Protein AF-A0A942S5E9-F1 (afdb_monomer)

Radius of gyration: 19.03 Å; Cα contacts (8 Å, |Δi|>4): 61; chains: 1; bounding box: 33×34×63 Å

Mean predicted aligned error: 12.27 Å

Secondary structure (DSSP, 8-state):
---------------THHHHGGGSHHHHHHHHHHHHHHHHHIIIIITTSSS-SS-SSHHHHHHHHHHHHHHHHHHHHHHHHHTT-

pLDDT: mean 71.9, std 18.0, range [34.09, 93.25]

Foldseek 3Di:
DDPPPPPPPPPPPPDVVLVVVCPDVVNVVLLQVQLVVLLCCQPPPQPPPPHRNQDPDSNVSSNVSSVVSNVVVVVVVVVVVVVVD

Solvent-accessible surface area (backbone atoms only — not comparable to full-atom values): 4962 Å² total; per-residue (Å²): 137,86,82,77,76,76,72,77,74,79,73,85,68,88,53,80,55,78,68,60,54,55,75,39,70,66,50,46,50,44,31,52,51,20,19,52,49,19,38,50,43,41,69,71,54,23,53,69,68,92,44,48,71,82,47,88,45,65,69,57,27,17,52,51,22,20,50,51,35,51,54,49,54,52,51,53,51,53,55,59,55,63,76,75,112

Structure (mmCIF, N/CA/C/O backbone):
data_AF-A0A942S5E9-F1
#
_entry.id   AF-A0A942S5E9-F1
#
loop_
_atom_site.group_PDB
_atom_site.id
_atom_site.type_symbol
_atom_site.label_atom_id
_atom_site.label_alt_id
_atom_site.label_comp_id
_atom_site.label_asym_id
_atom_site.label_entity_id
_atom_site.label_seq_id
_atom_site.pdbx_PDB_ins_code
_atom_site.Cartn_x
_atom_site.Cartn_y
_atom_site.Cartn_z
_atom_site.occupancy
_atom_site.B_iso_or_equiv
_atom_site.auth_seq_id
_atom_site.auth_comp_id
_a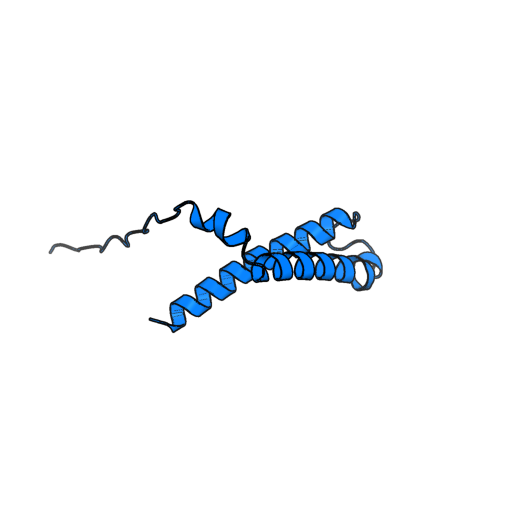tom_site.auth_asym_id
_atom_site.auth_atom_id
_atom_site.pdbx_PDB_model_num
ATOM 1 N N . MET A 1 1 ? 0.434 24.129 46.482 1.00 39.44 1 MET A N 1
ATOM 2 C CA . MET A 1 1 ? 0.007 24.238 45.068 1.00 39.44 1 MET A CA 1
ATOM 3 C C . MET A 1 1 ? 0.245 22.890 44.388 1.00 39.44 1 MET A C 1
ATOM 5 O O . MET A 1 1 ? 1.385 22.547 44.118 1.00 39.44 1 MET A O 1
ATOM 9 N N . LYS A 1 2 ? -0.792 22.051 44.236 1.00 42.81 2 LYS A N 1
ATOM 10 C CA . LYS A 1 2 ? -0.681 20.720 43.605 1.00 42.81 2 LYS A CA 1
ATOM 11 C C . LYS A 1 2 ? -0.938 20.861 42.104 1.00 42.81 2 LYS A C 1
ATOM 13 O O . LYS A 1 2 ? -2.091 20.968 41.694 1.00 42.81 2 LYS A O 1
ATOM 18 N N . LEU A 1 3 ? 0.123 20.851 41.301 1.00 53.03 3 LEU A N 1
ATOM 19 C CA . LEU A 1 3 ? 0.026 20.709 39.849 1.00 53.03 3 LEU A CA 1
ATOM 20 C C . LEU A 1 3 ? -0.412 19.270 39.538 1.00 53.03 3 LEU A C 1
ATOM 22 O O . LEU A 1 3 ? 0.397 18.345 39.511 1.00 53.03 3 LEU A O 1
ATOM 26 N N . LYS A 1 4 ? -1.721 19.064 39.349 1.00 41.12 4 LYS A N 1
ATOM 27 C CA . LYS A 1 4 ? -2.260 17.853 38.718 1.00 41.12 4 LYS A CA 1
ATOM 28 C C . LYS A 1 4 ? -1.902 17.912 37.235 1.00 41.12 4 LYS A C 1
ATOM 30 O O . LYS A 1 4 ? -2.710 18.339 36.415 1.00 41.12 4 LYS A O 1
ATOM 35 N N . HIS A 1 5 ? -0.698 17.460 36.891 1.00 42.56 5 HIS A N 1
ATOM 36 C CA . HIS A 1 5 ? -0.455 16.931 35.557 1.00 42.56 5 HIS A CA 1
ATOM 37 C C . HIS A 1 5 ? -1.403 15.745 35.381 1.00 42.56 5 HIS A C 1
ATOM 39 O O . HIS A 1 5 ? -1.185 14.658 35.914 1.00 42.56 5 HIS A O 1
ATOM 45 N N . GLN A 1 6 ? -2.517 16.005 34.700 1.00 47.88 6 GLN A N 1
ATOM 46 C CA . GLN A 1 6 ? -3.407 14.988 34.169 1.00 47.88 6 GLN A CA 1
ATOM 47 C C . GLN A 1 6 ? -2.559 14.123 33.244 1.00 47.88 6 GLN A C 1
ATOM 49 O O . GLN A 1 6 ? -2.300 14.480 32.095 1.00 47.88 6 GLN A O 1
ATOM 54 N N . GLY A 1 7 ? -2.071 13.007 33.784 1.00 40.28 7 GLY A N 1
ATOM 55 C CA . GLY A 1 7 ? -1.531 11.923 32.994 1.00 40.28 7 GLY A CA 1
ATOM 56 C C . GLY A 1 7 ? -2.582 11.567 31.956 1.00 40.28 7 GLY A C 1
ATOM 57 O O . GLY A 1 7 ? -3.613 10.980 32.294 1.00 40.28 7 GLY A O 1
ATOM 58 N N . LYS A 1 8 ? -2.331 11.960 30.700 1.00 39.88 8 LYS A N 1
ATOM 59 C CA . LYS A 1 8 ? -3.033 11.415 29.544 1.00 39.88 8 LYS A CA 1
ATOM 60 C C . LYS A 1 8 ? -2.881 9.910 29.670 1.00 39.88 8 LYS A C 1
ATOM 62 O O . LYS A 1 8 ? -1.798 9.363 29.482 1.00 39.88 8 LYS A O 1
ATOM 67 N N . LYS A 1 9 ? -3.967 9.254 30.069 1.00 34.09 9 LYS A N 1
ATOM 68 C CA . LYS A 1 9 ? -4.115 7.811 29.996 1.00 34.09 9 LYS A CA 1
ATOM 69 C C . LYS A 1 9 ? -3.916 7.473 28.524 1.00 34.09 9 LYS A C 1
ATOM 71 O O . LYS A 1 9 ? -4.848 7.602 27.736 1.00 34.09 9 LYS A O 1
ATOM 76 N N . VAL A 1 10 ? -2.697 7.085 28.156 1.00 50.53 10 VAL A N 1
ATOM 77 C CA . VAL A 1 10 ? -2.442 6.289 26.960 1.00 50.53 10 VAL A CA 1
ATOM 78 C C . VAL A 1 10 ? -3.242 5.024 27.209 1.00 50.53 10 VAL A C 1
ATOM 80 O O . VAL A 1 10 ? -2.830 4.130 27.948 1.00 50.53 10 VAL A O 1
ATOM 83 N N . HIS A 1 11 ? -4.495 5.048 26.760 1.00 38.41 11 HIS A N 1
ATOM 84 C CA . HIS A 1 11 ? -5.428 3.962 26.937 1.00 38.41 11 HIS A CA 1
ATOM 85 C C . HIS A 1 11 ? -4.890 2.833 26.073 1.00 38.41 11 HIS A C 1
ATOM 87 O O . HIS A 1 11 ? -5.164 2.755 24.882 1.00 38.41 11 HIS A O 1
ATOM 93 N N . LYS A 1 12 ? -4.089 1.986 26.719 1.00 43.38 12 LYS A N 1
ATOM 94 C CA . 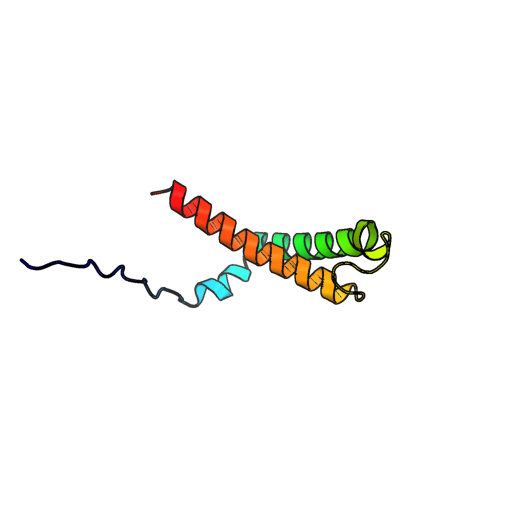LYS A 1 12 ? -3.691 0.650 26.306 1.00 43.38 12 LYS A CA 1
ATOM 95 C C . LYS A 1 12 ? -4.971 -0.112 25.963 1.00 43.38 12 LYS A C 1
ATOM 97 O O . LYS A 1 12 ? -5.630 -0.698 26.822 1.00 43.38 12 LYS A O 1
ATOM 102 N N . LYS A 1 13 ? -5.394 0.024 24.713 1.00 44.50 13 LYS A N 1
ATOM 103 C CA . LYS A 1 13 ? -6.536 -0.662 24.116 1.00 44.50 13 LYS A CA 1
ATOM 104 C C . LYS A 1 13 ? -6.104 -1.291 22.796 1.00 44.50 13 LYS A C 1
ATOM 106 O O . LYS A 1 13 ? -6.932 -1.472 21.914 1.00 44.50 13 LYS A O 1
ATOM 111 N N . ASP A 1 14 ? -4.852 -1.735 22.728 1.00 51.91 14 A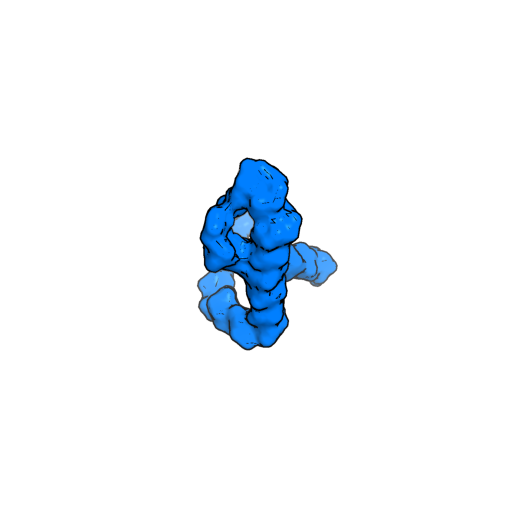SP A N 1
ATOM 112 C CA . ASP A 1 14 ? -4.364 -2.704 21.746 1.00 51.91 14 ASP A CA 1
ATOM 113 C C . ASP A 1 14 ? -4.906 -4.084 22.138 1.00 51.91 14 ASP A C 1
ATOM 115 O O . ASP A 1 14 ? -4.207 -5.001 22.560 1.00 51.91 14 ASP A O 1
ATOM 119 N N . LYS A 1 15 ? -6.235 -4.193 22.118 1.00 43.12 15 LYS A N 1
ATOM 120 C CA . LYS A 1 15 ? -6.920 -5.478 22.110 1.00 43.12 15 LYS A CA 1
ATOM 121 C C . LYS A 1 15 ? -6.754 -6.059 20.700 1.00 43.12 15 LYS A C 1
ATOM 123 O O . LYS A 1 15 ? -6.676 -5.286 19.744 1.00 43.12 15 LYS A O 1
ATOM 128 N N . PRO A 1 16 ? -6.798 -7.389 20.532 1.00 45.09 16 PRO A N 1
ATOM 129 C CA . PRO A 1 16 ? -6.595 -8.103 19.263 1.00 45.09 16 PRO A CA 1
ATOM 130 C C . PRO A 1 16 ? -7.697 -7.870 18.201 1.00 45.09 16 PRO A C 1
ATOM 132 O O . PRO A 1 16 ? -7.974 -8.735 17.378 1.00 45.09 16 PRO A O 1
ATOM 135 N N . LYS A 1 17 ? -8.344 -6.698 18.189 1.00 48.38 17 LYS A N 1
ATOM 136 C CA . LYS A 1 17 ? -9.237 -6.236 17.120 1.00 48.38 17 LYS A CA 1
ATOM 137 C C . LYS A 1 17 ? -8.501 -5.493 15.999 1.00 48.38 17 LYS A C 1
ATOM 139 O O . LYS A 1 17 ? -9.054 -5.400 14.912 1.00 48.38 17 LYS A O 1
ATOM 144 N N . LEU A 1 18 ? -7.264 -5.037 16.234 1.00 52.12 18 LEU A N 1
ATOM 145 C CA . LEU A 1 18 ? -6.396 -4.440 15.205 1.00 52.12 18 LEU A CA 1
ATOM 146 C C . LEU A 1 18 ? -5.992 -5.465 14.123 1.00 52.12 18 LEU A C 1
ATOM 148 O O . LEU A 1 18 ? -5.836 -5.127 12.961 1.00 52.12 18 LEU A O 1
ATOM 152 N N . ILE A 1 19 ? -5.902 -6.741 14.506 1.00 51.62 19 ILE A N 1
ATOM 153 C CA . ILE A 1 19 ? -5.553 -7.876 13.632 1.00 51.62 19 ILE A CA 1
ATOM 154 C C . ILE A 1 19 ? -6.798 -8.535 13.018 1.00 51.62 19 ILE A C 1
ATOM 156 O O . ILE A 1 19 ? -6.782 -8.931 11.858 1.00 51.62 19 ILE A O 1
ATOM 1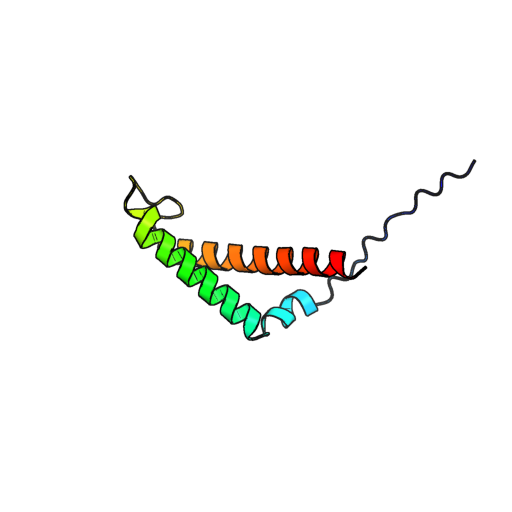60 N N . PHE A 1 20 ? -7.908 -8.614 13.763 1.00 46.53 20 PHE A N 1
ATOM 161 C CA . PHE A 1 20 ? -9.154 -9.230 13.278 1.00 46.53 20 PHE A CA 1
ATOM 162 C C . PHE A 1 20 ? -10.035 -8.299 12.424 1.00 46.53 20 PHE A C 1
ATOM 164 O O . PHE A 1 20 ? -10.944 -8.775 11.749 1.00 46.53 20 PHE A O 1
ATOM 171 N N . GLY A 1 21 ? -9.773 -6.986 12.415 1.00 50.50 21 GLY A N 1
ATOM 172 C CA . GLY A 1 21 ? -10.428 -6.025 11.513 1.00 50.50 21 GLY A CA 1
ATOM 173 C C . GLY A 1 21 ? -9.941 -6.098 10.060 1.00 50.50 21 GLY A C 1
ATOM 174 O O . GLY A 1 21 ? -10.613 -5.588 9.164 1.00 50.50 21 GLY A O 1
ATOM 175 N N . LEU A 1 22 ? -8.816 -6.783 9.822 1.00 55.56 22 LEU A N 1
ATOM 176 C CA . LEU A 1 22 ? -8.258 -7.051 8.493 1.00 55.56 22 LEU A CA 1
ATOM 177 C C . LEU A 1 22 ? -9.197 -7.905 7.621 1.00 55.56 22 LEU A C 1
ATOM 179 O O . LEU A 1 22 ? -9.110 -7.869 6.400 1.00 55.56 22 LEU A O 1
ATOM 183 N N . PHE A 1 23 ? -10.135 -8.626 8.243 1.00 51.75 23 PHE A N 1
ATOM 184 C CA . PHE A 1 23 ? -11.105 -9.481 7.556 1.00 51.75 23 PHE A CA 1
ATOM 185 C C . PHE A 1 23 ? -12.338 -8.728 7.022 1.00 51.75 23 PHE A C 1
ATOM 187 O O . PHE A 1 23 ? -13.251 -9.349 6.481 1.00 51.75 23 PHE A O 1
ATOM 194 N N . SER A 1 24 ? -12.401 -7.397 7.172 1.00 66.75 24 SER A N 1
ATOM 195 C CA . SER A 1 24 ? -13.434 -6.611 6.491 1.00 66.75 24 SER A CA 1
ATOM 196 C C . SER A 1 24 ? -13.155 -6.600 4.981 1.00 66.75 24 SER A C 1
ATOM 198 O O . SER A 1 24 ? -12.032 -6.269 4.582 1.00 66.75 24 SER A O 1
ATOM 200 N N . PRO A 1 25 ? -14.149 -6.893 4.119 1.00 68.50 25 PRO A N 1
ATOM 201 C CA . PRO A 1 25 ? -13.960 -6.919 2.667 1.00 68.50 25 PRO A CA 1
ATOM 202 C C . PRO A 1 25 ? -13.428 -5.588 2.118 1.00 68.50 25 PRO A C 1
ATOM 204 O O . PRO A 1 25 ? -12.692 -5.574 1.137 1.00 68.50 25 PRO A O 1
ATOM 207 N N . TRP A 1 26 ? -13.719 -4.471 2.792 1.00 71.06 26 TRP A N 1
ATOM 208 C CA . TRP A 1 26 ? -13.234 -3.145 2.406 1.00 71.06 26 TRP A CA 1
ATOM 209 C C . TRP A 1 26 ? -11.728 -2.957 2.634 1.00 71.06 26 TRP A C 1
ATOM 211 O O . TRP A 1 26 ? -11.049 -2.321 1.832 1.00 71.06 26 TRP A O 1
ATOM 221 N N . SER A 1 27 ? -11.185 -3.541 3.708 1.00 74.75 27 SER A N 1
ATOM 222 C CA . SER A 1 27 ? -9.746 -3.496 3.996 1.00 74.75 27 SER A CA 1
ATOM 223 C C . SER A 1 27 ? -8.958 -4.373 3.024 1.00 74.75 27 SER A C 1
ATOM 225 O O . SER A 1 27 ? -7.904 -3.952 2.554 1.00 74.75 27 SER A O 1
ATOM 227 N N . LEU A 1 28 ? -9.498 -5.539 2.653 1.00 80.25 28 LEU A N 1
ATOM 228 C CA . LEU A 1 28 ? -8.921 -6.390 1.608 1.00 80.25 28 LEU A CA 1
ATOM 229 C C . LEU A 1 28 ? -8.925 -5.695 0.242 1.00 80.25 28 LEU A C 1
ATOM 231 O O . LEU A 1 28 ? -7.902 -5.697 -0.439 1.00 80.25 28 LEU A O 1
ATOM 235 N N . LEU A 1 29 ? -10.033 -5.042 -0.131 1.00 85.00 29 LEU A N 1
ATOM 236 C CA . LEU A 1 29 ? -10.107 -4.256 -1.366 1.00 85.00 29 LEU A CA 1
ATOM 237 C C . LEU A 1 29 ? -9.080 -3.122 -1.383 1.00 85.00 29 LEU A C 1
ATOM 239 O O . LEU A 1 29 ? -8.395 -2.952 -2.385 1.00 85.00 29 LEU A O 1
ATOM 243 N N . GLY A 1 30 ? -8.932 -2.381 -0.281 1.00 86.19 30 GLY A N 1
ATOM 244 C CA . GLY A 1 30 ? -7.929 -1.319 -0.169 1.00 86.19 30 GLY A CA 1
ATOM 245 C C . GLY A 1 30 ? -6.496 -1.840 -0.298 1.00 86.19 30 GLY A C 1
ATOM 246 O O . GLY A 1 30 ? -5.671 -1.226 -0.969 1.00 86.19 30 GLY A O 1
ATOM 247 N N . MET A 1 31 ? -6.209 -3.008 0.279 1.00 86.19 31 MET A N 1
ATOM 248 C CA . MET A 1 31 ? -4.888 -3.634 0.216 1.00 86.19 31 MET A CA 1
ATOM 249 C C . MET A 1 31 ? -4.554 -4.134 -1.198 1.00 86.19 31 MET A C 1
ATOM 251 O O . MET A 1 31 ? -3.452 -3.900 -1.693 1.00 86.19 31 MET A O 1
ATOM 255 N N . VAL A 1 32 ? -5.520 -4.762 -1.881 1.00 90.06 32 VAL A N 1
ATOM 256 C CA . VAL A 1 32 ? -5.376 -5.199 -3.281 1.00 90.06 32 VAL A CA 1
ATOM 257 C C . VAL A 1 32 ? -5.256 -3.993 -4.211 1.00 90.06 32 VAL A C 1
ATOM 259 O O . VAL A 1 32 ? -4.354 -3.961 -5.044 1.00 90.06 32 VAL A O 1
ATOM 262 N N . ALA A 1 33 ? -6.101 -2.973 -4.043 1.00 91.69 33 ALA A N 1
ATOM 263 C CA . ALA A 1 33 ? -6.039 -1.743 -4.828 1.00 91.69 33 ALA A CA 1
ATOM 264 C C . ALA A 1 33 ? -4.705 -1.003 -4.631 1.00 91.69 33 ALA A C 1
ATOM 266 O O . ALA A 1 33 ? -4.116 -0.545 -5.606 1.00 91.69 33 ALA A O 1
ATOM 267 N N . GLY A 1 34 ? -4.188 -0.947 -3.400 1.00 91.81 34 GLY A N 1
ATOM 268 C CA . GLY A 1 34 ? -2.867 -0.393 -3.092 1.00 91.81 34 GLY A CA 1
ATOM 269 C C . GLY A 1 34 ? -1.725 -1.175 -3.739 1.00 91.81 34 GLY A C 1
ATOM 270 O O . GLY A 1 34 ? -0.813 -0.579 -4.311 1.00 91.81 34 GLY A O 1
ATOM 271 N N . GLY A 1 35 ? -1.795 -2.509 -3.720 1.00 91.88 35 GLY A N 1
ATOM 272 C CA . GLY A 1 35 ? -0.819 -3.367 -4.395 1.00 91.88 35 GLY A CA 1
ATOM 273 C C . GLY A 1 35 ? -0.833 -3.206 -5.917 1.00 91.88 35 GLY A C 1
ATOM 274 O O . GLY A 1 35 ? 0.221 -3.048 -6.531 1.00 91.88 35 GLY A O 1
ATOM 275 N N . VAL A 1 36 ? -2.022 -3.164 -6.528 1.00 93.25 36 VAL A N 1
ATOM 276 C CA . VAL A 1 36 ? -2.190 -2.892 -7.965 1.00 93.25 36 VAL A CA 1
ATOM 277 C C . VAL A 1 36 ? -1.691 -1.490 -8.311 1.00 93.25 36 VAL A C 1
ATOM 279 O O . VAL A 1 36 ? -0.952 -1.333 -9.278 1.00 93.25 36 VAL A O 1
ATOM 282 N N . GLY A 1 37 ? -2.003 -0.482 -7.494 1.00 91.62 37 GLY A N 1
ATOM 283 C CA . GLY A 1 37 ? -1.473 0.872 -7.649 1.00 91.62 37 GLY A CA 1
ATOM 284 C C . GLY A 1 37 ? 0.059 0.917 -7.595 1.00 91.62 37 GLY A C 1
ATOM 285 O O . GLY A 1 37 ? 0.682 1.589 -8.413 1.00 91.62 37 GLY A O 1
ATOM 286 N N . GLY A 1 38 ? 0.678 0.138 -6.702 1.00 89.81 38 GLY A N 1
ATOM 287 C CA . GLY A 1 38 ? 2.135 -0.014 -6.614 1.00 89.81 38 GLY A CA 1
ATOM 288 C C . GLY A 1 38 ? 2.770 -0.690 -7.838 1.00 89.81 38 GLY A C 1
ATOM 289 O O . GLY A 1 38 ? 3.891 -0.345 -8.220 1.00 89.81 38 GLY A O 1
ATOM 290 N N . LEU A 1 39 ? 2.052 -1.613 -8.490 1.00 89.94 39 LEU A N 1
ATOM 291 C CA . LEU A 1 39 ? 2.464 -2.222 -9.764 1.00 89.94 39 LEU A CA 1
ATOM 292 C C . LEU A 1 39 ? 2.325 -1.246 -10.933 1.00 89.94 39 LEU A C 1
ATOM 294 O O . LEU A 1 39 ? 3.237 -1.126 -11.746 1.00 89.94 39 LEU A O 1
ATOM 298 N N . VAL A 1 40 ? 1.212 -0.515 -11.004 1.00 90.38 40 VAL A N 1
ATOM 299 C CA . VAL A 1 40 ? 1.008 0.535 -12.011 1.00 90.38 40 VAL A CA 1
ATOM 300 C C . VAL A 1 40 ? 2.110 1.590 -11.880 1.00 90.38 40 VAL A C 1
ATOM 302 O O . VAL A 1 40 ? 2.740 1.952 -12.869 1.00 90.38 40 VAL A O 1
ATOM 305 N N . TYR A 1 41 ? 2.439 2.016 -10.661 1.00 85.69 41 TYR A N 1
ATOM 306 C CA . TYR A 1 41 ? 3.545 2.945 -10.446 1.00 85.69 41 TYR A CA 1
ATOM 307 C C . TYR A 1 41 ? 4.883 2.385 -10.949 1.00 85.69 41 TYR A C 1
ATOM 309 O O . TYR A 1 41 ? 5.609 3.092 -11.647 1.00 85.69 41 TYR A O 1
ATOM 317 N N . TYR A 1 42 ? 5.183 1.113 -10.662 1.00 84.88 42 TYR A N 1
ATOM 318 C CA . TYR A 1 42 ? 6.395 0.441 -11.138 1.00 84.88 42 TYR A CA 1
ATOM 319 C C . TYR A 1 42 ? 6.512 0.457 -12.673 1.00 84.88 42 TYR A C 1
ATOM 321 O O . TYR A 1 42 ? 7.555 0.849 -13.194 1.00 84.88 42 TYR A O 1
ATOM 329 N N . PHE A 1 43 ? 5.446 0.093 -13.396 1.00 82.75 43 PHE A N 1
ATOM 330 C CA . PHE A 1 43 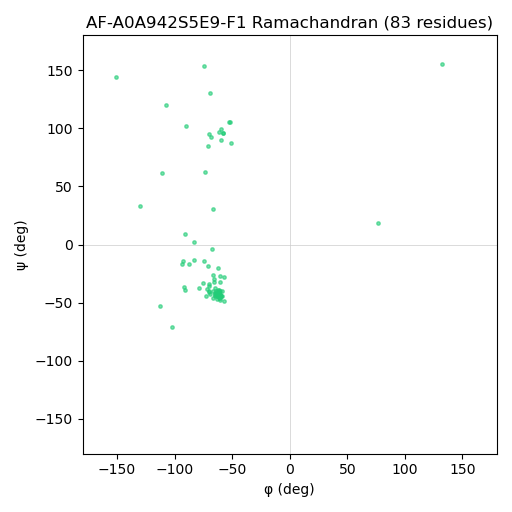? 5.484 -0.029 -14.859 1.00 82.75 43 PHE A CA 1
ATOM 331 C C . PHE A 1 43 ? 5.396 1.294 -15.612 1.00 82.75 43 PHE A C 1
ATOM 333 O O . PHE A 1 43 ? 6.031 1.420 -16.652 1.00 82.75 43 PHE A O 1
ATOM 340 N N . PHE A 1 44 ? 4.602 2.257 -15.140 1.00 84.62 44 PHE A N 1
ATOM 341 C CA . PHE A 1 44 ? 4.339 3.483 -15.900 1.00 84.62 44 PHE A CA 1
ATOM 342 C C . PHE A 1 44 ? 5.330 4.598 -15.570 1.00 84.62 44 PHE A C 1
ATOM 344 O O . PHE A 1 44 ? 5.774 5.302 -16.474 1.00 84.62 44 PHE A O 1
ATOM 351 N N . ILE A 1 45 ? 5.712 4.738 -14.299 1.00 83.06 45 ILE A N 1
ATOM 352 C CA . ILE A 1 45 ? 6.513 5.873 -13.822 1.00 83.06 45 ILE A CA 1
ATOM 353 C C . ILE A 1 45 ? 7.901 5.402 -13.388 1.00 83.06 45 ILE A C 1
ATOM 355 O O . ILE A 1 45 ? 8.911 5.908 -13.865 1.00 83.06 45 ILE A O 1
ATOM 359 N N . GLY A 1 46 ? 7.950 4.406 -12.504 1.00 75.50 46 GLY A N 1
ATOM 360 C CA . GLY A 1 46 ? 9.160 4.008 -11.800 1.00 75.50 46 GLY A CA 1
ATOM 361 C C . GLY A 1 46 ? 10.236 3.403 -12.693 1.00 75.50 46 GLY A C 1
ATOM 362 O O . GLY A 1 46 ? 11.396 3.691 -12.467 1.00 75.50 46 GLY A O 1
ATOM 363 N N . CYS A 1 47 ? 9.903 2.572 -13.683 1.00 76.19 47 CYS A N 1
ATOM 364 C CA . CYS A 1 47 ? 10.919 1.889 -14.496 1.00 76.19 47 CYS A CA 1
ATOM 365 C C . CYS A 1 47 ? 11.315 2.636 -15.788 1.00 76.19 47 CYS A C 1
ATOM 367 O O . CYS A 1 47 ? 12.333 2.295 -16.385 1.00 76.19 47 CYS A O 1
ATOM 369 N N . ASN A 1 48 ? 10.555 3.649 -16.223 1.00 73.75 48 ASN A N 1
ATOM 370 C CA . ASN A 1 48 ? 10.800 4.341 -17.502 1.00 73.75 48 ASN A CA 1
ATOM 371 C C . ASN A 1 48 ? 11.671 5.603 -17.380 1.00 73.75 48 ASN A C 1
ATOM 373 O O . ASN A 1 48 ? 12.173 6.082 -18.392 1.00 73.75 48 ASN A O 1
ATOM 377 N N . ILE A 1 49 ? 11.845 6.154 -16.174 1.00 72.06 49 ILE A N 1
ATOM 378 C CA . ILE A 1 49 ? 12.458 7.476 -15.954 1.00 72.06 49 ILE A CA 1
ATOM 379 C C . ILE A 1 49 ? 13.833 7.321 -15.281 1.00 72.06 49 ILE A C 1
ATOM 381 O O . ILE A 1 49 ? 14.047 7.789 -14.178 1.00 72.06 49 ILE A O 1
ATOM 385 N N . GLU A 1 50 ? 14.784 6.651 -15.937 1.00 69.19 50 GLU A N 1
ATOM 386 C CA . GLU A 1 50 ? 16.191 6.536 -15.474 1.00 69.19 50 GLU A CA 1
ATOM 387 C C . GLU A 1 50 ? 16.478 5.542 -14.322 1.00 69.19 50 GLU A C 1
ATOM 389 O O . GLU A 1 50 ? 17.546 5.576 -13.714 1.00 69.19 50 GLU A O 1
ATOM 394 N N . GLY A 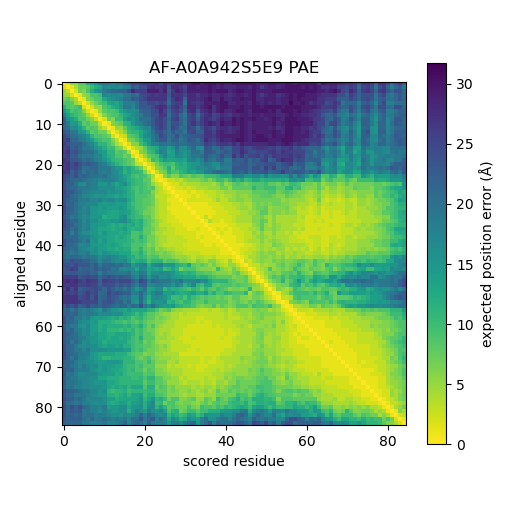1 51 ? 15.580 4.585 -14.063 1.00 68.56 51 GLY A N 1
ATOM 395 C CA . GLY A 1 51 ? 15.831 3.442 -13.168 1.00 68.56 51 GLY A CA 1
ATOM 396 C C . GLY A 1 51 ? 14.710 3.204 -12.160 1.00 68.56 51 GLY A C 1
ATOM 397 O O . GLY A 1 51 ? 13.963 4.113 -11.838 1.00 68.56 51 GLY A O 1
ATOM 398 N N . CYS A 1 52 ? 14.578 1.968 -11.663 1.00 75.38 52 CYS A N 1
ATOM 399 C CA . CYS A 1 52 ? 13.458 1.553 -10.808 1.00 75.38 52 CYS A CA 1
ATOM 400 C C . CYS A 1 52 ? 13.391 2.343 -9.482 1.00 75.38 52 CYS A C 1
ATOM 402 O O . CYS A 1 52 ? 14.044 1.969 -8.511 1.00 75.38 52 CYS A O 1
ATOM 404 N N . ALA A 1 53 ? 12.555 3.388 -9.436 1.00 68.94 53 ALA A N 1
ATOM 405 C CA . ALA A 1 53 ? 12.491 4.372 -8.345 1.00 68.94 53 ALA A CA 1
ATOM 406 C C . ALA A 1 53 ? 12.140 3.824 -6.946 1.00 68.94 53 ALA A C 1
ATOM 408 O O . ALA A 1 53 ? 12.516 4.427 -5.945 1.00 68.94 53 ALA A O 1
ATOM 409 N N . ILE A 1 54 ? 11.411 2.704 -6.857 1.00 68.12 54 ILE A N 1
ATOM 410 C CA . ILE A 1 54 ? 11.096 2.053 -5.573 1.00 68.12 54 ILE A CA 1
ATOM 411 C C . ILE A 1 54 ? 11.995 0.832 -5.384 1.00 68.12 54 ILE A C 1
ATOM 413 O O . ILE A 1 54 ? 12.887 0.861 -4.544 1.00 68.12 54 ILE A O 1
ATOM 417 N N . ILE A 1 55 ? 11.780 -0.240 -6.155 1.00 74.19 55 ILE A N 1
ATOM 418 C CA . ILE A 1 55 ? 12.598 -1.466 -6.158 1.00 74.19 55 ILE A CA 1
ATOM 419 C C . ILE A 1 55 ? 12.516 -2.071 -7.567 1.00 74.19 55 ILE A C 1
ATOM 421 O O . ILE A 1 55 ? 11.451 -2.036 -8.179 1.00 74.19 55 ILE A O 1
ATOM 425 N N . SER A 1 56 ? 13.597 -2.671 -8.081 1.00 77.88 56 SER A N 1
ATOM 426 C CA . SER A 1 56 ? 13.633 -3.345 -9.397 1.00 77.88 56 SER A CA 1
ATOM 427 C C . SER A 1 56 ? 12.787 -4.618 -9.500 1.00 77.88 56 SER A C 1
ATOM 429 O O . SER A 1 56 ? 12.662 -5.202 -10.573 1.00 77.88 56 SER A O 1
ATOM 431 N N . ASN A 1 57 ? 12.177 -5.034 -8.394 1.00 83.75 57 ASN A N 1
ATOM 432 C CA . ASN A 1 57 ? 11.348 -6.217 -8.291 1.00 83.75 57 ASN A CA 1
ATOM 433 C C . ASN A 1 57 ? 9.867 -5.806 -8.172 1.00 83.75 57 ASN A C 1
ATOM 435 O O . ASN A 1 57 ? 9.502 -5.158 -7.181 1.00 83.75 57 ASN A O 1
ATOM 439 N N . PRO A 1 58 ? 9.000 -6.224 -9.114 1.00 83.50 58 PRO A N 1
ATOM 440 C CA . PRO A 1 58 ? 7.583 -5.865 -9.107 1.00 83.50 58 PRO A CA 1
ATOM 441 C C . PRO A 1 58 ? 6.846 -6.355 -7.852 1.00 83.50 58 PRO A C 1
ATOM 443 O O . PRO A 1 58 ? 5.963 -5.658 -7.353 1.00 83.50 58 PRO A O 1
ATOM 446 N N . PHE A 1 59 ? 7.238 -7.501 -7.280 1.00 88.25 59 PHE A N 1
ATOM 447 C CA . PHE A 1 59 ? 6.627 -8.013 -6.046 1.00 88.25 59 PHE A CA 1
ATOM 448 C C . PHE A 1 59 ? 6.859 -7.082 -4.862 1.00 88.25 59 PHE A C 1
ATOM 450 O O . PHE A 1 59 ? 5.953 -6.843 -4.065 1.00 88.25 59 PHE A O 1
ATOM 457 N N . MET A 1 60 ? 8.066 -6.528 -4.762 1.00 87.81 60 MET A N 1
ATOM 458 C CA . MET A 1 60 ? 8.393 -5.619 -3.676 1.00 87.81 60 MET A CA 1
ATOM 459 C C . MET A 1 60 ? 7.649 -4.286 -3.831 1.00 87.81 60 MET A C 1
ATOM 461 O O . MET A 1 60 ? 7.094 -3.802 -2.850 1.00 87.81 60 MET A O 1
ATOM 465 N N . SER A 1 61 ? 7.539 -3.729 -5.045 1.00 87.31 61 SER A N 1
ATOM 466 C CA . SER A 1 61 ? 6.754 -2.500 -5.280 1.00 87.31 61 SER A CA 1
ATOM 467 C C . SER A 1 61 ? 5.268 -2.679 -4.935 1.00 87.31 61 SER A C 1
ATOM 469 O O . SER A 1 61 ? 4.657 -1.800 -4.326 1.00 87.31 61 SER A O 1
ATOM 471 N N . ALA A 1 62 ? 4.689 -3.845 -5.248 1.00 90.75 62 ALA A N 1
ATOM 472 C CA . ALA A 1 62 ? 3.315 -4.177 -4.871 1.00 90.75 62 ALA A CA 1
ATOM 473 C C . ALA A 1 62 ? 3.145 -4.281 -3.348 1.00 90.75 62 ALA A C 1
ATOM 475 O O . ALA A 1 62 ? 2.173 -3.769 -2.795 1.00 90.75 62 ALA A O 1
ATOM 476 N N . LEU A 1 63 ? 4.103 -4.909 -2.658 1.00 91.56 63 LEU A N 1
ATOM 477 C CA . LEU A 1 63 ? 4.089 -5.039 -1.202 1.00 91.56 63 LEU A CA 1
ATOM 478 C C . LEU A 1 63 ? 4.160 -3.668 -0.516 1.00 91.56 63 LEU A C 1
ATOM 480 O O . LEU A 1 63 ? 3.393 -3.407 0.409 1.00 91.56 63 LEU A O 1
ATOM 484 N N . TRP A 1 64 ? 5.026 -2.774 -1.002 1.00 89.12 64 TRP A N 1
ATOM 485 C CA . TRP A 1 64 ? 5.101 -1.392 -0.523 1.00 89.12 64 TRP A CA 1
ATOM 486 C C . TRP A 1 64 ? 3.810 -0.618 -0.796 1.00 89.12 64 TRP A C 1
ATOM 488 O O . TRP A 1 64 ? 3.318 0.065 0.099 1.00 89.12 64 TRP A O 1
ATOM 498 N N . GLY A 1 65 ? 3.214 -0.767 -1.983 1.00 91.94 65 GLY A N 1
ATOM 499 C CA . GLY A 1 65 ? 1.919 -0.162 -2.309 1.00 91.94 65 GLY A CA 1
ATOM 500 C C . GLY A 1 65 ? 0.789 -0.646 -1.395 1.00 91.94 65 GLY A C 1
ATOM 501 O O . GLY A 1 65 ? 0.001 0.154 -0.888 1.00 91.94 65 GLY A O 1
ATOM 502 N N . ALA A 1 66 ? 0.747 -1.947 -1.105 1.00 90.75 66 ALA A N 1
ATOM 503 C CA . ALA A 1 66 ? -0.201 -2.528 -0.161 1.00 90.75 66 ALA A CA 1
ATOM 504 C C . ALA A 1 66 ? 0.030 -2.018 1.273 1.00 90.75 66 ALA A C 1
ATOM 506 O O . ALA A 1 66 ? -0.926 -1.674 1.967 1.00 90.75 66 ALA A O 1
ATOM 507 N N . LEU A 1 67 ? 1.289 -1.912 1.710 1.00 90.44 67 LEU A N 1
ATOM 508 C CA . LEU A 1 67 ? 1.644 -1.411 3.038 1.00 90.44 67 LEU A CA 1
ATOM 509 C C . LEU A 1 67 ? 1.260 0.065 3.215 1.00 90.44 67 LEU A C 1
ATOM 511 O O . LEU A 1 67 ? 0.682 0.432 4.237 1.00 90.44 67 LEU A O 1
ATOM 515 N N . LEU A 1 68 ? 1.517 0.902 2.205 1.00 90.31 68 LEU A N 1
ATOM 516 C CA . LEU A 1 68 ? 1.104 2.307 2.202 1.00 90.31 68 LEU A CA 1
ATOM 517 C C . LEU A 1 68 ? -0.419 2.451 2.272 1.00 90.31 68 LEU A C 1
ATOM 519 O O . LEU A 1 68 ? -0.914 3.292 3.020 1.00 90.31 68 LEU A O 1
ATOM 523 N N . ALA A 1 69 ? -1.171 1.610 1.558 1.00 89.69 69 ALA A N 1
ATOM 524 C CA . ALA A 1 69 ? -2.630 1.616 1.624 1.00 89.69 69 ALA A CA 1
ATOM 525 C C . ALA A 1 69 ? -3.160 1.225 3.013 1.00 89.69 69 ALA A C 1
ATOM 527 O O . ALA A 1 69 ? -4.121 1.828 3.490 1.00 89.69 69 ALA A O 1
ATOM 528 N N . LEU A 1 70 ? -2.517 0.267 3.691 1.00 87.06 70 LEU A N 1
ATOM 529 C CA . LEU A 1 70 ? -2.861 -0.092 5.070 1.00 87.06 70 LEU A CA 1
ATOM 530 C C . LEU A 1 70 ? -2.619 1.071 6.035 1.00 87.06 70 LEU A C 1
ATOM 532 O O . LEU A 1 70 ? -3.495 1.397 6.833 1.00 87.06 70 LEU A O 1
ATOM 536 N N . ILE A 1 71 ? -1.461 1.728 5.934 1.00 89.44 71 ILE A N 1
ATOM 537 C CA . ILE A 1 71 ? -1.133 2.896 6.763 1.00 89.44 71 ILE A CA 1
ATOM 538 C C . ILE A 1 71 ? -2.149 4.014 6.518 1.00 89.44 71 ILE A C 1
ATOM 540 O O . ILE A 1 71 ? -2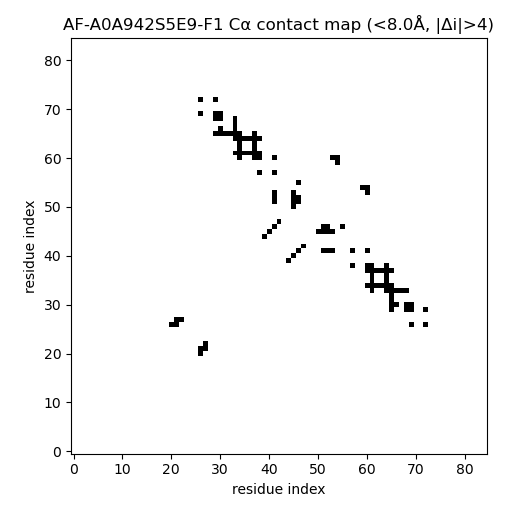.679 4.589 7.466 1.00 89.44 71 ILE A O 1
ATOM 544 N N . LEU A 1 72 ? -2.466 4.294 5.253 1.00 88.69 72 LEU A N 1
ATOM 545 C CA . LEU A 1 72 ? -3.414 5.340 4.887 1.00 88.69 72 LEU A CA 1
ATOM 546 C C . LEU A 1 72 ? -4.828 5.039 5.400 1.00 88.69 72 LEU A C 1
ATOM 548 O O . LEU A 1 72 ? -5.502 5.940 5.890 1.00 88.69 72 LEU A O 1
ATOM 552 N N . ALA A 1 73 ? -5.269 3.781 5.343 1.00 84.00 73 ALA A N 1
ATOM 553 C CA . ALA A 1 73 ? -6.564 3.375 5.880 1.00 84.00 73 ALA A CA 1
ATOM 554 C C . ALA A 1 73 ? -6.669 3.641 7.391 1.00 84.00 73 ALA A C 1
ATOM 556 O O . ALA A 1 73 ? -7.702 4.120 7.864 1.00 84.00 73 ALA A O 1
ATOM 557 N N . GLU A 1 74 ? -5.597 3.384 8.141 1.00 82.81 74 GLU A N 1
ATOM 558 C CA . GLU A 1 74 ? -5.544 3.684 9.574 1.00 82.81 74 GLU A CA 1
ATOM 559 C C . GLU A 1 74 ? -5.494 5.195 9.840 1.00 82.81 74 GLU A C 1
ATOM 561 O O . GLU A 1 74 ? -6.211 5.688 10.710 1.00 82.81 74 GLU A O 1
ATOM 566 N N . VAL A 1 75 ? -4.741 5.961 9.045 1.00 88.00 75 VAL A N 1
ATOM 567 C CA . VAL A 1 75 ? -4.710 7.432 9.142 1.00 88.00 75 VAL A CA 1
ATOM 568 C C . VAL A 1 75 ? -6.091 8.040 8.876 1.00 88.00 75 VAL A C 1
ATOM 570 O O . VAL A 1 75 ? -6.548 8.878 9.652 1.00 88.00 75 VAL A O 1
ATOM 573 N N . ILE A 1 76 ? -6.796 7.591 7.833 1.00 85.38 76 ILE A N 1
ATOM 574 C CA . ILE A 1 76 ? -8.154 8.056 7.512 1.00 85.38 76 ILE A CA 1
ATOM 575 C C . ILE A 1 76 ? -9.117 7.740 8.660 1.00 85.38 76 ILE A C 1
ATOM 577 O O . IL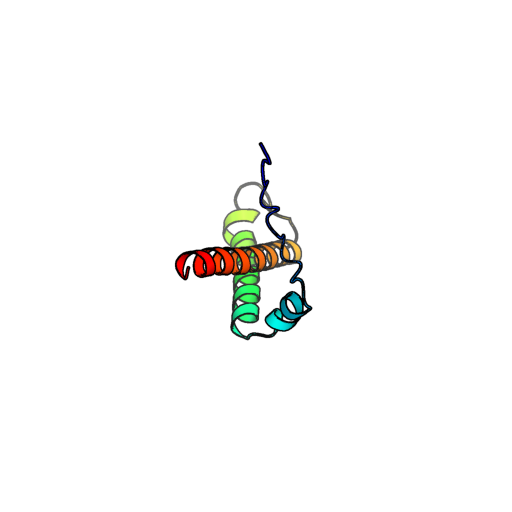E A 1 76 ? -9.924 8.590 9.036 1.00 85.38 76 ILE A O 1
ATOM 581 N N . ARG A 1 77 ? -9.018 6.546 9.262 1.00 81.31 77 ARG A N 1
ATOM 582 C CA . ARG A 1 77 ? -9.817 6.200 10.446 1.00 81.31 77 ARG A CA 1
ATOM 583 C C . ARG A 1 77 ? -9.541 7.127 11.622 1.00 81.31 77 ARG A C 1
ATOM 585 O O . ARG A 1 77 ? -10.491 7.542 12.274 1.00 81.31 77 ARG A O 1
ATOM 592 N N . ILE A 1 78 ? -8.276 7.445 11.896 1.00 78.19 78 ILE A N 1
ATOM 593 C CA . ILE A 1 78 ? -7.901 8.353 12.988 1.00 78.19 78 ILE A CA 1
ATOM 594 C C . ILE A 1 78 ? -8.524 9.736 12.771 1.00 78.19 78 ILE A C 1
ATOM 596 O O . ILE A 1 78 ? -9.153 10.257 13.688 1.00 78.19 78 ILE A O 1
ATOM 600 N N . ILE A 1 79 ? -8.405 10.295 11.563 1.00 82.75 79 ILE A N 1
ATOM 601 C CA . ILE A 1 79 ? -8.963 11.615 11.229 1.00 82.75 79 ILE A CA 1
ATOM 602 C C . ILE A 1 79 ? -10.493 11.612 11.369 1.00 82.75 79 ILE A C 1
ATOM 604 O O . ILE A 1 79 ? -11.055 12.513 11.982 1.00 82.75 79 ILE A O 1
ATOM 608 N N . ALA A 1 80 ? -11.171 10.574 10.875 1.00 80.12 80 ALA A N 1
ATOM 609 C CA . ALA A 1 80 ? -12.629 10.468 10.967 1.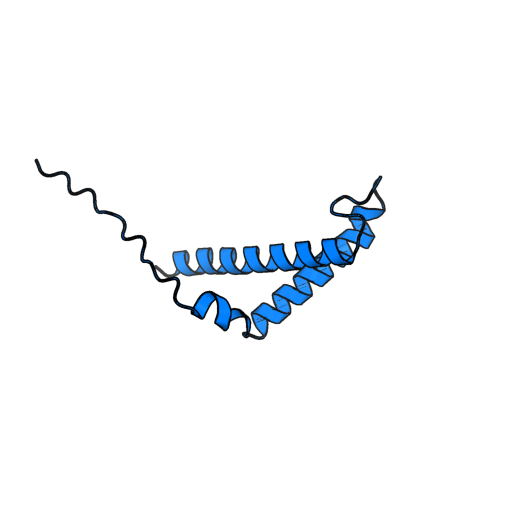00 80.12 80 ALA A CA 1
ATOM 610 C C . ALA A 1 80 ? -13.151 10.303 12.409 1.00 80.12 80 ALA A C 1
ATOM 612 O O . ALA A 1 80 ? -14.290 10.657 12.700 1.00 80.12 80 ALA A O 1
ATOM 613 N N . ILE A 1 81 ? -12.344 9.747 13.320 1.00 70.00 81 ILE A N 1
ATOM 614 C CA . ILE A 1 81 ? -12.706 9.615 14.739 1.00 70.00 81 ILE A CA 1
ATOM 615 C C . ILE A 1 81 ? -12.605 10.961 15.470 1.00 70.00 81 ILE A C 1
ATOM 617 O O . ILE A 1 81 ? -13.388 11.194 16.390 1.00 70.00 81 ILE A O 1
ATOM 621 N N . ASP A 1 82 ? -11.661 11.822 15.083 1.00 68.19 82 ASP A N 1
ATOM 622 C CA . ASP A 1 82 ? -11.465 13.136 15.709 1.00 68.19 82 ASP A CA 1
ATOM 623 C C . ASP A 1 82 ? -12.620 14.099 15.386 1.00 68.19 82 ASP A C 1
ATOM 625 O O . ASP A 1 82 ? -13.051 14.845 16.254 1.00 68.19 82 ASP A O 1
ATOM 629 N N . ASP A 1 83 ? -13.201 13.994 14.186 1.00 64.75 83 ASP A N 1
ATOM 630 C CA . ASP A 1 83 ? -14.345 14.813 13.745 1.00 64.75 83 ASP A CA 1
ATOM 631 C C . ASP A 1 83 ? -15.669 14.458 14.456 1.00 64.75 83 ASP A C 1
ATOM 633 O O . ASP A 1 83 ? -16.618 15.237 14.491 1.00 64.75 83 ASP A O 1
ATOM 637 N N . SER A 1 84 ? -15.754 13.270 15.064 1.00 59.38 84 SER A N 1
ATOM 638 C CA . SER A 1 84 ? -16.971 12.793 15.732 1.00 59.38 84 SER A CA 1
ATOM 639 C C . SER A 1 84 ? -17.042 13.154 17.228 1.00 59.38 84 SER A C 1
ATOM 641 O O . SER A 1 84 ? -17.910 12.617 17.929 1.00 59.38 84 SER A O 1
ATOM 643 N N . LYS A 1 85 ? -16.139 13.996 17.749 1.00 51.84 85 LYS A N 1
ATOM 644 C CA . LYS A 1 85 ? -16.010 14.281 19.185 1.00 51.84 85 LYS A CA 1
ATOM 645 C C . LYS A 1 85 ? -15.953 15.767 19.508 1.00 51.84 85 LYS A C 1
ATOM 647 O O . LYS A 1 85 ? -16.550 16.123 20.549 1.00 51.84 85 LYS A O 1
#

Sequence (85 aa):
MKLKHQGKKVHKKDKPKLIFGLFSPWSLLGMVAGGVGGLVYYFFIGCNIEGCAIISNPFMSALWGALLALILAEVIRIIAIDDSK